Protein AF-A0A7K2WR22-F1 (afdb_monomer)

Solvent-accessible surface area (backbone atoms only — not comparable to full-atom values): 7997 Å² total; per-residue (Å²): 139,88,88,85,87,85,86,87,80,78,55,48,46,24,61,47,57,76,62,46,25,39,65,66,79,68,69,67,79,74,91,62,96,75,82,88,77,84,85,67,84,75,65,93,76,76,76,84,48,63,26,72,68,29,46,52,56,38,42,74,51,38,79,74,65,77,89,68,96,74,64,76,46,53,69,40,67,48,39,48,53,34,35,54,43,33,65,45,77,60,92,78,32,61,66,40,88,59,82,71,77,78,82,56,65,93,44,41,76,35,31,54,68,59,44,42,74,76,43,52,92,79,104

Structure (mmCIF, N/CA/C/O backbone):
data_AF-A0A7K2WR22-F1
#
_entry.id   AF-A0A7K2WR22-F1
#
loop_
_atom_site.group_PDB
_atom_site.id
_atom_site.type_symbol
_atom_site.label_atom_id
_atom_site.label_alt_id
_atom_site.label_comp_id
_atom_site.label_asym_id
_atom_site.label_entity_id
_atom_site.label_seq_id
_atom_site.pdbx_PDB_ins_code
_atom_site.Cartn_x
_atom_site.Cartn_y
_atom_site.Cartn_z
_atom_site.occupancy
_atom_site.B_iso_or_equiv
_atom_site.auth_seq_id
_atom_site.auth_comp_id
_atom_site.auth_asym_id
_atom_site.auth_atom_id
_atom_site.pdbx_PDB_model_num
ATOM 1 N N . MET A 1 1 ? -1.679 -14.094 30.855 1.00 82.75 1 MET A N 1
ATOM 2 C CA . MET A 1 1 ? -0.966 -14.090 29.561 1.00 82.75 1 MET A CA 1
ATOM 3 C C . MET A 1 1 ? -1.844 -13.345 28.574 1.00 82.75 1 MET A C 1
ATOM 5 O O . MET A 1 1 ? -2.971 -13.773 28.368 1.00 82.75 1 MET A O 1
ATOM 9 N N . THR A 1 2 ? -1.399 -12.196 28.070 1.00 90.94 2 THR A N 1
ATOM 10 C CA . THR A 1 2 ? -2.225 -11.336 27.206 1.00 90.94 2 THR A CA 1
ATOM 11 C C . THR A 1 2 ? -1.761 -11.487 25.764 1.00 90.94 2 THR A C 1
ATOM 13 O O . THR A 1 2 ? -0.568 -11.382 25.493 1.00 90.94 2 THR A O 1
ATOM 16 N N . THR A 1 3 ? -2.687 -11.747 24.845 1.00 93.81 3 THR A N 1
ATOM 17 C CA . THR A 1 3 ? -2.398 -11.837 23.409 1.00 93.81 3 THR A CA 1
ATOM 18 C C . THR A 1 3 ? -2.641 -10.487 22.746 1.00 93.81 3 THR A C 1
ATOM 20 O O . THR A 1 3 ? -3.702 -9.892 22.921 1.00 93.81 3 THR A O 1
ATOM 23 N N . THR A 1 4 ? -1.686 -10.037 21.936 1.00 93.06 4 THR A N 1
ATOM 24 C CA . THR A 1 4 ? -1.825 -8.844 21.091 1.00 93.06 4 THR A CA 1
ATOM 25 C C . THR A 1 4 ? -2.037 -9.274 19.645 1.00 93.06 4 THR A C 1
ATOM 27 O O . THR A 1 4 ? -1.298 -10.115 19.137 1.00 93.06 4 THR A O 1
ATOM 30 N N . ARG A 1 5 ? -3.038 -8.699 18.970 1.00 92.12 5 ARG A N 1
ATOM 31 C CA . ARG A 1 5 ? -3.281 -8.905 17.535 1.00 92.12 5 ARG A CA 1
ATOM 32 C C . ARG A 1 5 ? -2.786 -7.685 16.768 1.00 92.12 5 ARG A C 1
ATOM 34 O O . ARG A 1 5 ? -3.114 -6.562 17.137 1.00 92.12 5 ARG A O 1
ATOM 41 N N . VAL A 1 6 ? -2.026 -7.918 15.704 1.00 92.19 6 VAL A N 1
ATOM 42 C CA . VAL A 1 6 ? -1.542 -6.876 14.792 1.00 92.19 6 VAL A CA 1
ATOM 43 C C . VAL A 1 6 ? -2.121 -7.151 13.410 1.00 92.19 6 VAL A C 1
ATOM 45 O O . VAL A 1 6 ? -2.072 -8.288 12.945 1.00 92.19 6 VAL A O 1
ATOM 48 N N . LEU A 1 7 ? -2.675 -6.121 12.771 1.00 91.94 7 LEU A N 1
ATOM 49 C CA . LEU A 1 7 ? -3.121 -6.162 11.381 1.00 91.94 7 LEU A CA 1
ATOM 50 C C . LEU A 1 7 ? -2.245 -5.213 10.560 1.00 91.94 7 LEU A C 1
ATOM 52 O O . LEU A 1 7 ? -2.102 -4.045 10.915 1.00 91.94 7 LEU A O 1
ATOM 56 N N . LEU A 1 8 ? -1.669 -5.725 9.475 1.00 91.12 8 LEU A N 1
ATOM 57 C CA . LEU A 1 8 ? -0.901 -4.942 8.513 1.00 91.12 8 LEU A CA 1
ATOM 58 C C . LEU A 1 8 ? -1.744 -4.766 7.255 1.00 91.12 8 LEU A C 1
ATOM 60 O O . LEU A 1 8 ? -2.246 -5.744 6.705 1.00 91.12 8 LEU A O 1
ATOM 64 N N . ILE A 1 9 ? -1.904 -3.520 6.820 1.00 90.31 9 ILE A N 1
ATOM 65 C CA . ILE A 1 9 ? -2.706 -3.168 5.650 1.00 90.31 9 ILE A CA 1
ATOM 66 C C . ILE A 1 9 ? -1.783 -2.467 4.656 1.00 90.31 9 ILE A C 1
ATOM 68 O O . ILE A 1 9 ? -1.208 -1.423 4.965 1.00 90.31 9 ILE A O 1
ATOM 72 N N . ALA A 1 10 ? -1.621 -3.059 3.475 1.00 89.12 10 ALA A N 1
ATOM 73 C CA . ALA A 1 10 ? -0.930 -2.416 2.363 1.00 89.12 10 ALA A CA 1
ATOM 74 C C . ALA A 1 10 ? -1.781 -1.255 1.806 1.00 89.12 10 ALA A C 1
ATOM 76 O O . ALA A 1 10 ? -3.010 -1.307 1.904 1.00 89.12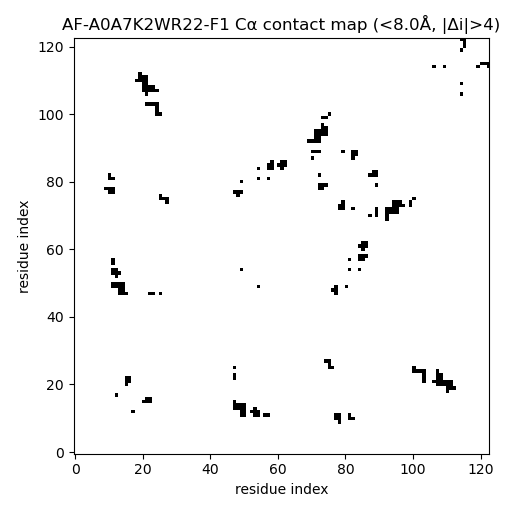 10 ALA A O 1
ATOM 77 N N . PRO A 1 11 ? -1.171 -0.208 1.216 1.00 89.12 11 PRO A N 1
ATOM 78 C CA . PRO A 1 11 ? -1.942 0.792 0.486 1.00 89.12 11 PRO A CA 1
ATOM 79 C C . PRO A 1 11 ? -2.717 0.132 -0.661 1.00 89.12 11 PRO A C 1
ATOM 81 O O . PRO A 1 11 ? -2.315 -0.915 -1.173 1.00 89.12 11 PRO A O 1
ATOM 84 N N . ALA A 1 12 ? -3.814 0.760 -1.082 1.00 92.56 12 ALA A N 1
ATOM 85 C CA . ALA A 1 12 ? -4.537 0.325 -2.266 1.00 92.56 12 ALA A CA 1
ATOM 86 C C . ALA A 1 12 ? -3.622 0.334 -3.506 1.00 92.56 12 ALA A C 1
ATOM 88 O O . ALA A 1 12 ? -2.580 0.997 -3.537 1.00 92.56 12 ALA A O 1
ATOM 89 N N . LEU A 1 13 ? -4.018 -0.415 -4.537 1.00 90.38 13 LEU A N 1
ATOM 90 C CA . LEU A 1 13 ? -3.286 -0.465 -5.801 1.00 90.38 13 LEU A CA 1
ATOM 91 C C . LEU A 1 13 ? -3.124 0.939 -6.396 1.00 90.38 13 LEU A C 1
ATOM 93 O O . LEU A 1 13 ? -4.054 1.741 -6.378 1.00 90.38 13 LEU A O 1
ATOM 97 N N . SER A 1 14 ? -1.948 1.208 -6.952 1.00 87.06 1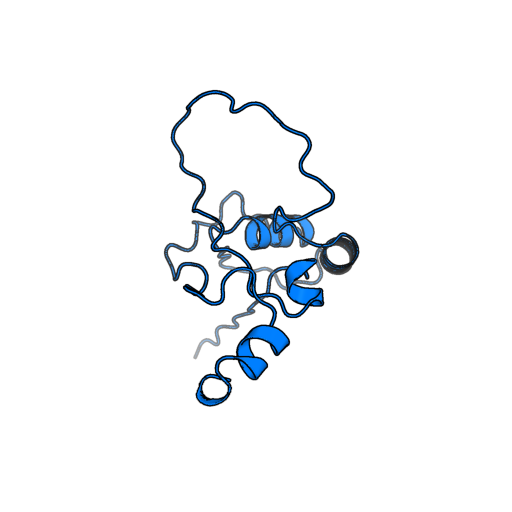4 SER A N 1
ATOM 98 C CA . SER A 1 14 ? -1.690 2.333 -7.852 1.00 87.06 14 SER A CA 1
ATOM 99 C C . SER A 1 14 ? -1.561 1.828 -9.288 1.00 87.06 14 SER A C 1
ATOM 101 O O . SER A 1 14 ? -1.375 0.628 -9.518 1.00 87.06 14 SER A O 1
ATOM 103 N N . THR A 1 15 ? -1.610 2.737 -10.261 1.00 86.06 15 THR A N 1
ATOM 104 C CA . THR A 1 15 ? -1.315 2.403 -11.664 1.00 86.06 15 THR A CA 1
ATOM 105 C C . THR A 1 15 ? 0.088 1.816 -11.803 1.00 86.06 15 THR A C 1
ATOM 107 O O . THR A 1 15 ? 0.245 0.743 -12.374 1.00 86.06 15 THR A O 1
ATOM 110 N N . ALA A 1 16 ? 1.085 2.444 -11.170 1.00 85.19 16 ALA A N 1
ATOM 111 C CA . ALA A 1 16 ? 2.457 1.943 -11.152 1.00 85.19 16 ALA A CA 1
ATOM 112 C C . ALA A 1 16 ? 2.541 0.506 -10.606 1.0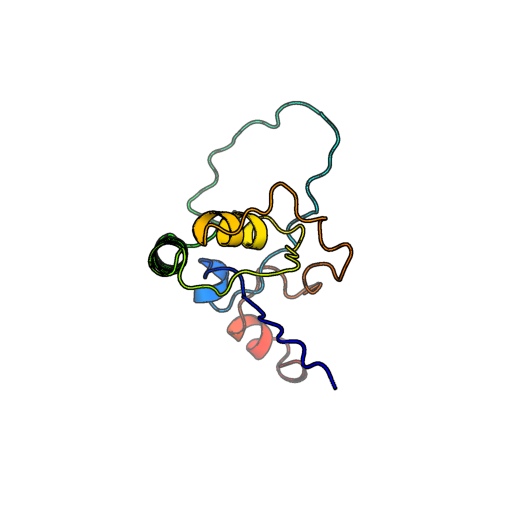0 85.19 16 ALA A C 1
ATOM 114 O O . ALA A 1 16 ? 3.171 -0.347 -11.219 1.00 85.19 16 ALA A O 1
ATOM 115 N N . LEU A 1 17 ? 1.849 0.196 -9.501 1.00 87.31 17 LEU A N 1
ATOM 116 C CA . LEU A 1 17 ? 1.867 -1.157 -8.942 1.00 87.31 17 LEU A CA 1
ATOM 117 C C . LEU A 1 17 ? 1.211 -2.184 -9.879 1.00 87.31 17 LEU A C 1
ATOM 119 O O . LEU A 1 17 ? 1.679 -3.317 -9.957 1.00 87.31 17 LEU A O 1
ATOM 123 N N . ARG A 1 18 ? 0.164 -1.797 -10.619 1.00 87.25 18 ARG A N 1
ATOM 124 C CA . ARG A 1 18 ? -0.461 -2.657 -11.637 1.00 87.25 18 ARG A CA 1
ATOM 125 C C . ARG A 1 18 ? 0.495 -2.989 -12.783 1.00 87.25 18 ARG A C 1
ATOM 127 O O . ARG A 1 18 ? 0.448 -4.096 -13.302 1.00 87.25 18 ARG A O 1
ATOM 134 N N . GLU A 1 19 ? 1.352 -2.049 -13.151 1.00 91.25 19 GLU A N 1
ATOM 135 C CA . GLU A 1 19 ? 2.384 -2.221 -14.179 1.00 91.25 19 GLU A CA 1
ATOM 136 C C . GLU A 1 19 ? 3.655 -2.907 -13.653 1.00 91.25 19 GLU A C 1
ATOM 138 O O . GLU A 1 19 ? 4.660 -2.950 -14.357 1.00 91.25 19 GLU A O 1
ATOM 143 N N . ALA A 1 20 ? 3.651 -3.393 -12.404 1.00 93.38 20 ALA A N 1
ATOM 144 C CA . ALA A 1 20 ? 4.847 -3.877 -11.713 1.00 93.38 20 ALA A CA 1
ATOM 145 C C . ALA A 1 20 ? 5.999 -2.852 -11.731 1.00 93.38 20 ALA A C 1
ATOM 147 O O . ALA A 1 20 ? 7.174 -3.207 -11.816 1.00 93.38 20 ALA A O 1
ATOM 148 N N . ARG A 1 21 ? 5.662 -1.562 -11.656 1.00 92.25 21 ARG A N 1
ATOM 149 C CA . ARG A 1 21 ? 6.606 -0.447 -11.664 1.00 92.25 21 ARG A CA 1
ATOM 150 C C . ARG A 1 21 ? 7.010 -0.067 -10.249 1.00 92.25 21 ARG A C 1
ATOM 152 O O . ARG A 1 21 ? 6.165 0.144 -9.373 1.00 92.25 21 ARG A O 1
ATOM 159 N N . PHE A 1 22 ? 8.311 0.080 -10.032 1.00 89.88 22 PHE A N 1
ATOM 160 C CA .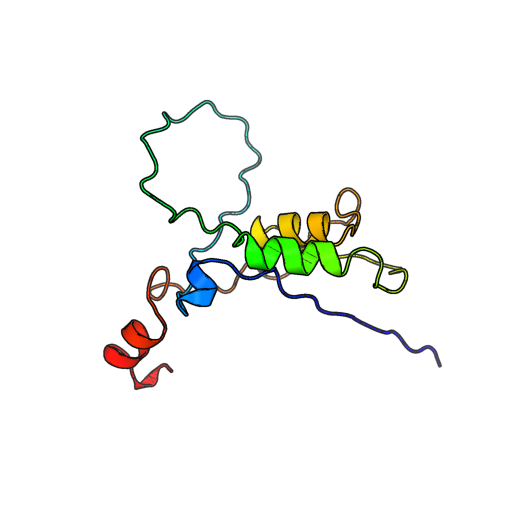 PHE A 1 22 ? 8.843 0.596 -8.781 1.00 89.88 22 PHE A CA 1
ATOM 161 C C . PHE A 1 22 ? 8.486 2.078 -8.657 1.00 89.88 22 PHE A C 1
ATOM 163 O O . PHE A 1 22 ? 8.983 2.924 -9.401 1.00 89.88 22 PHE A O 1
ATOM 170 N N . GLY A 1 23 ? 7.588 2.389 -7.721 1.00 78.75 23 GLY A N 1
ATOM 171 C CA . GLY A 1 23 ? 7.146 3.760 -7.486 1.00 78.75 23 GLY A CA 1
ATOM 172 C C . GLY A 1 23 ? 8.295 4.666 -7.049 1.00 78.75 23 GLY A C 1
ATOM 173 O O . GLY A 1 23 ? 9.217 4.232 -6.352 1.00 78.75 23 GLY A O 1
ATOM 174 N N . GLU A 1 24 ? 8.213 5.938 -7.424 1.00 71.69 24 GLU A N 1
ATOM 175 C CA . GLU A 1 24 ? 9.129 6.945 -6.904 1.00 71.69 24 GLU A CA 1
ATOM 176 C C . GLU A 1 24 ? 8.957 7.088 -5.389 1.00 71.69 24 GLU A C 1
ATOM 178 O O . GLU A 1 24 ? 7.884 6.834 -4.820 1.00 71.69 24 GLU A O 1
ATOM 183 N N . ALA A 1 25 ? 10.041 7.463 -4.711 1.00 63.38 25 ALA A N 1
ATOM 184 C CA . ALA A 1 25 ? 9.953 7.805 -3.305 1.00 63.38 25 ALA A CA 1
ATOM 185 C C . ALA A 1 25 ? 9.068 9.051 -3.181 1.00 63.38 25 ALA A C 1
ATOM 187 O O . ALA A 1 25 ? 9.500 10.154 -3.500 1.00 63.38 25 ALA A O 1
ATOM 188 N N . GLU A 1 26 ? 7.824 8.874 -2.727 1.00 62.47 26 GLU A N 1
ATOM 189 C CA . GLU A 1 26 ? 6.976 10.002 -2.353 1.00 62.47 26 GLU A CA 1
ATOM 190 C C . GLU A 1 26 ? 7.723 10.777 -1.265 1.00 62.47 26 GLU A C 1
ATOM 192 O O . GLU A 1 26 ? 7.914 10.272 -0.152 1.00 62.47 26 GLU A O 1
ATOM 197 N N . GLY A 1 27 ? 8.212 11.970 -1.612 1.00 51.00 27 GLY A N 1
ATOM 198 C CA . GLY A 1 27 ? 8.868 12.847 -0.657 1.00 51.00 27 GLY A CA 1
ATOM 199 C C . GLY A 1 27 ? 7.942 13.057 0.535 1.00 51.00 27 GLY A C 1
ATOM 200 O O . GLY A 1 27 ? 6.737 13.261 0.361 1.00 51.00 27 GLY A O 1
ATOM 201 N N . ALA A 1 28 ? 8.487 12.983 1.751 1.00 45.25 28 ALA A N 1
ATOM 202 C CA . ALA A 1 28 ? 7.765 13.460 2.921 1.00 45.25 28 ALA A CA 1
ATOM 203 C C . ALA A 1 28 ? 7.263 14.874 2.598 1.00 45.25 28 ALA A C 1
ATOM 205 O O . ALA A 1 28 ? 8.059 15.697 2.140 1.00 45.25 28 ALA A O 1
ATOM 206 N N . GLU A 1 29 ? 5.959 15.126 2.756 1.00 40.69 29 GLU A N 1
ATOM 207 C CA . GLU A 1 29 ? 5.390 16.461 2.557 1.00 40.69 29 GLU A CA 1
ATOM 208 C C . GLU A 1 29 ? 6.263 17.448 3.336 1.00 40.69 29 GLU A C 1
ATOM 210 O O . GLU A 1 29 ? 6.358 17.371 4.563 1.00 40.69 29 GLU A O 1
ATOM 215 N N . ARG A 1 30 ? 6.984 18.312 2.615 1.00 37.09 30 ARG A N 1
ATOM 216 C CA . ARG A 1 30 ? 7.810 19.342 3.230 1.00 37.09 30 ARG A CA 1
ATOM 217 C C . ARG A 1 30 ? 6.835 20.328 3.851 1.00 37.09 30 ARG A C 1
ATOM 219 O O . ARG A 1 30 ? 6.178 21.080 3.140 1.00 37.09 30 ARG A O 1
ATOM 226 N N . THR A 1 31 ? 6.685 20.263 5.168 1.00 36.84 31 THR A N 1
ATOM 227 C CA . THR A 1 31 ? 5.918 21.234 5.945 1.00 36.84 31 THR A CA 1
ATOM 228 C C . THR A 1 31 ? 6.703 22.535 6.006 1.00 36.84 31 THR A C 1
ATOM 230 O O . THR A 1 31 ? 7.248 22.862 7.047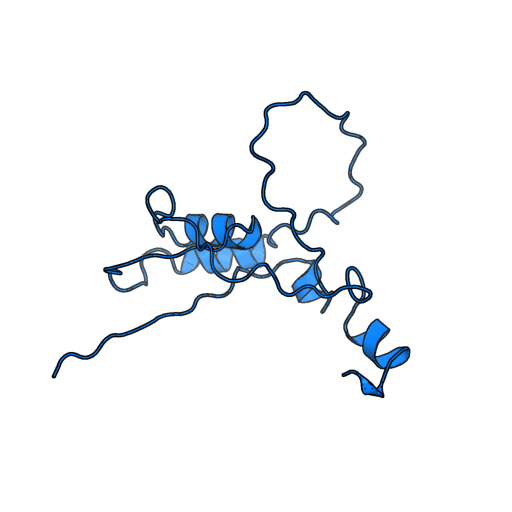 1.00 36.84 31 THR A O 1
ATOM 233 N N . ASP A 1 32 ? 6.798 23.241 4.888 1.00 35.59 32 ASP A N 1
ATOM 234 C CA . ASP A 1 32 ? 7.153 24.652 4.865 1.00 35.59 32 ASP A CA 1
ATOM 235 C C . ASP A 1 32 ? 6.308 25.316 3.785 1.00 35.59 32 ASP A C 1
ATOM 237 O O . ASP A 1 32 ? 6.288 24.895 2.627 1.00 35.59 32 ASP A O 1
ATOM 241 N N . GLY A 1 33 ? 5.544 26.327 4.198 1.00 39.81 33 GLY A N 1
ATOM 242 C CA . GLY A 1 33 ? 4.741 27.132 3.296 1.00 39.81 33 GLY A CA 1
ATOM 243 C C . GLY A 1 33 ? 5.646 27.882 2.325 1.00 39.81 33 GLY A C 1
ATOM 244 O O . GLY A 1 33 ? 6.343 28.805 2.728 1.00 39.81 33 GLY A O 1
ATOM 245 N N . ALA A 1 34 ? 5.616 27.498 1.052 1.00 33.19 34 ALA A N 1
ATOM 246 C CA . ALA A 1 34 ? 6.171 28.287 -0.039 1.00 33.19 34 ALA A CA 1
ATOM 247 C C . ALA A 1 34 ? 5.399 28.000 -1.338 1.00 33.19 34 ALA A C 1
ATOM 249 O O . ALA A 1 34 ? 5.478 26.926 -1.925 1.00 33.19 34 ALA A O 1
ATOM 250 N N . GLU A 1 35 ? 4.560 28.977 -1.666 1.00 31.39 35 GLU A N 1
ATOM 251 C CA . GLU A 1 35 ? 4.157 29.504 -2.973 1.00 31.39 35 GLU A CA 1
ATOM 252 C C . GLU A 1 35 ? 4.325 28.637 -4.243 1.00 31.39 35 GLU A C 1
ATOM 254 O O . GLU A 1 35 ? 5.418 28.287 -4.673 1.00 31.39 35 GLU A O 1
ATOM 259 N N . ARG A 1 36 ? 3.155 28.383 -4.854 1.00 41.81 36 ARG A N 1
ATOM 260 C CA . ARG A 1 36 ? 2.827 28.067 -6.260 1.00 41.81 36 ARG A CA 1
ATOM 261 C C . ARG A 1 36 ? 4.007 27.810 -7.212 1.00 41.81 36 ARG A C 1
ATOM 263 O O . ARG A 1 36 ? 4.666 28.743 -7.658 1.00 41.81 36 ARG A O 1
ATOM 270 N N . ALA A 1 37 ? 4.114 26.561 -7.665 1.00 32.62 37 ALA A N 1
ATOM 271 C CA . ALA A 1 37 ? 4.696 26.236 -8.962 1.00 32.62 37 ALA A CA 1
ATOM 272 C C . ALA A 1 37 ? 3.568 25.993 -9.977 1.00 32.62 37 ALA A C 1
ATOM 274 O O . ALA A 1 37 ? 2.627 25.241 -9.718 1.00 32.62 37 ALA A O 1
ATOM 275 N N . GLU A 1 38 ? 3.679 26.699 -11.096 1.00 34.34 38 GLU A N 1
ATOM 276 C CA . GLU A 1 38 ? 2.838 26.684 -12.289 1.00 34.34 38 GLU A CA 1
ATOM 277 C C . GLU A 1 38 ? 2.460 25.259 -12.730 1.00 34.34 38 GLU A C 1
ATOM 279 O O . GLU A 1 38 ? 3.322 24.418 -12.993 1.00 34.34 38 GLU A O 1
ATOM 284 N N . ALA A 1 39 ? 1.156 24.997 -12.827 1.00 35.75 39 ALA A N 1
ATOM 285 C CA . ALA A 1 39 ? 0.615 23.745 -13.335 1.00 35.75 39 ALA A CA 1
ATOM 286 C C . ALA A 1 39 ? 0.725 23.720 -14.867 1.00 35.75 39 ALA A C 1
ATOM 288 O O . ALA A 1 39 ? -0.180 24.154 -15.578 1.00 35.75 39 ALA A O 1
ATOM 289 N N . GLY A 1 40 ? 1.849 23.214 -15.375 1.00 32.62 40 GLY A N 1
ATOM 290 C CA . GLY A 1 40 ? 1.875 22.608 -16.703 1.00 32.62 40 GLY A CA 1
ATOM 291 C C . GLY A 1 40 ? 1.050 21.322 -16.675 1.00 32.62 40 GLY A C 1
ATOM 292 O O . GLY A 1 40 ? 1.143 20.576 -15.703 1.00 32.62 40 GLY A O 1
ATOM 293 N N . ASP A 1 41 ? 0.229 21.102 -17.705 1.00 35.06 41 ASP A N 1
ATOM 294 C CA . ASP A 1 41 ? -0.620 19.917 -17.880 1.00 35.06 41 ASP A CA 1
ATOM 295 C C . ASP A 1 41 ? 0.190 18.638 -17.599 1.00 35.06 41 ASP A C 1
ATOM 297 O O . ASP A 1 41 ? 1.086 18.302 -18.385 1.00 35.06 41 ASP A O 1
ATOM 301 N N . PRO A 1 42 ? -0.042 17.944 -16.466 1.00 41.44 42 PRO A N 1
ATOM 302 C CA . PRO A 1 42 ? 0.606 16.678 -16.224 1.00 41.44 42 PRO A CA 1
ATOM 303 C C . PRO A 1 42 ? -0.085 15.720 -17.183 1.00 41.44 42 PRO A C 1
ATOM 305 O O . PRO A 1 42 ? -1.209 15.280 -16.935 1.00 41.44 42 PRO A O 1
ATOM 308 N N . GLY A 1 43 ? 0.562 15.451 -18.319 1.00 35.12 43 GLY A N 1
ATOM 309 C CA . GLY A 1 43 ? 0.109 14.432 -19.260 1.00 35.12 43 GLY A CA 1
ATOM 310 C C . GLY A 1 43 ? -0.323 13.163 -18.508 1.00 35.12 43 GLY A C 1
ATOM 311 O O . GLY A 1 43 ? 0.135 12.925 -17.389 1.00 35.12 43 GLY A O 1
ATOM 312 N N . PRO A 1 44 ? -1.234 12.358 -19.073 1.00 35.84 44 PRO A N 1
ATOM 313 C CA . PRO A 1 44 ? -2.034 11.396 -18.323 1.00 35.84 44 PRO A CA 1
ATOM 314 C C . PRO A 1 44 ? -1.187 10.484 -17.416 1.00 35.84 44 PRO A C 1
ATOM 316 O O . PRO A 1 44 ? -0.605 9.508 -17.871 1.00 35.84 44 PRO A O 1
ATOM 319 N N . GLY A 1 45 ? -1.170 10.820 -16.120 1.00 44.84 45 GLY A N 1
ATOM 320 C CA . GLY A 1 45 ? -0.875 9.955 -14.977 1.00 44.84 45 GLY A CA 1
ATOM 321 C C . GLY A 1 45 ? 0.558 9.439 -14.814 1.00 44.84 45 GLY A C 1
ATOM 322 O O . GLY A 1 45 ? 0.816 8.275 -15.100 1.00 44.84 45 GLY A O 1
ATOM 323 N N . VAL A 1 46 ? 1.443 10.226 -14.192 1.00 45.91 46 VAL A N 1
ATOM 324 C CA . VAL A 1 46 ? 2.638 9.690 -13.491 1.00 45.91 46 VAL A CA 1
ATOM 325 C C . VAL A 1 46 ? 2.777 10.165 -12.044 1.00 45.91 46 VAL A C 1
ATOM 327 O O . VAL A 1 46 ? 3.616 9.652 -11.305 1.00 45.91 46 VAL A O 1
ATOM 330 N N . ASP A 1 47 ? 1.893 11.049 -11.578 1.00 48.62 47 ASP A N 1
ATOM 331 C CA . ASP A 1 47 ? 1.729 11.296 -10.150 1.00 48.62 47 ASP A CA 1
ATOM 332 C C . ASP A 1 47 ? 1.263 9.978 -9.525 1.00 48.62 47 ASP A C 1
ATOM 334 O O . ASP A 1 47 ? 0.147 9.544 -9.805 1.00 48.62 47 ASP A O 1
ATOM 338 N N . GLY A 1 48 ? 2.116 9.325 -8.728 1.00 54.84 48 GLY A N 1
ATOM 339 C CA . GLY A 1 48 ? 1.933 8.007 -8.097 1.00 54.84 48 GLY A CA 1
ATOM 340 C C . GLY A 1 48 ? 0.742 7.871 -7.133 1.00 54.84 48 GLY A C 1
ATOM 341 O O . GLY A 1 48 ? 0.875 7.337 -6.034 1.00 54.84 48 GLY A O 1
ATOM 342 N N . GLY A 1 49 ? -0.432 8.352 -7.529 1.00 73.75 49 GLY A N 1
ATOM 343 C CA . GLY A 1 49 ? -1.702 8.224 -6.848 1.00 73.75 49 GLY A CA 1
ATOM 344 C C . GLY A 1 49 ? -2.264 6.809 -6.912 1.00 73.75 49 GLY A C 1
ATOM 345 O O . GLY A 1 49 ? -1.835 5.946 -7.682 1.00 73.75 49 GLY A O 1
ATOM 346 N N . LEU A 1 50 ? -3.249 6.578 -6.048 1.00 84.44 50 LEU A N 1
ATOM 347 C CA . LEU A 1 50 ? -3.996 5.330 -6.014 1.00 84.44 50 LEU A CA 1
ATOM 348 C C . LEU A 1 50 ? -4.874 5.212 -7.257 1.00 84.44 50 LEU A C 1
ATOM 350 O O . LEU A 1 50 ? -5.470 6.186 -7.714 1.00 84.44 50 LEU A O 1
ATOM 354 N N . ASP A 1 51 ? -4.982 3.996 -7.764 1.00 88.69 51 ASP A N 1
ATOM 355 C CA . ASP A 1 51 ? -5.874 3.669 -8.856 1.00 88.69 51 ASP A CA 1
ATOM 356 C C . ASP A 1 51 ? -7.347 3.703 -8.390 1.00 88.69 51 ASP A C 1
ATOM 358 O O . ASP A 1 51 ? -7.651 3.234 -7.286 1.00 88.69 51 ASP A O 1
ATOM 362 N N . PRO A 1 52 ? -8.295 4.183 -9.221 1.00 89.12 52 PRO A N 1
ATOM 363 C CA . PRO A 1 52 ? -9.703 4.273 -8.836 1.00 89.12 52 PRO A CA 1
ATOM 364 C C . PRO A 1 52 ? -10.353 2.937 -8.456 1.00 89.12 52 PRO A C 1
ATOM 366 O O . PRO A 1 52 ? -11.233 2.915 -7.598 1.00 89.12 52 PRO A O 1
ATOM 369 N N . VAL A 1 53 ? -9.965 1.820 -9.085 1.00 90.88 53 VAL A N 1
ATOM 370 C CA . VAL A 1 53 ? -10.463 0.484 -8.713 1.00 90.88 53 VAL A CA 1
ATOM 371 C C . VAL A 1 53 ? -9.941 0.115 -7.330 1.00 90.88 53 VAL A C 1
ATOM 373 O O . VAL A 1 53 ? -10.726 -0.311 -6.485 1.00 90.88 53 VAL A O 1
ATOM 376 N N . GLY A 1 54 ? -8.645 0.330 -7.084 1.00 90.69 54 GLY A N 1
ATOM 377 C CA . GLY A 1 54 ? -8.027 0.088 -5.780 1.00 90.69 54 GLY A CA 1
ATOM 378 C C . GLY A 1 54 ? -8.684 0.904 -4.665 1.00 90.69 54 GLY A C 1
ATOM 379 O O . GLY A 1 54 ? -8.951 0.380 -3.584 1.00 90.69 54 GLY A O 1
ATOM 380 N N . LEU A 1 55 ? -9.010 2.169 -4.937 1.00 91.56 55 LEU A N 1
ATOM 381 C CA . LEU A 1 55 ? -9.696 3.027 -3.974 1.00 91.56 55 LEU A CA 1
ATOM 382 C C . LEU A 1 55 ? -11.111 2.521 -3.663 1.00 91.56 55 LEU A C 1
ATOM 384 O O . LEU A 1 55 ? -11.454 2.373 -2.493 1.00 91.56 55 LEU A O 1
ATOM 388 N N . ARG A 1 56 ? -11.896 2.159 -4.688 1.00 92.75 56 ARG A N 1
ATOM 389 C CA . ARG A 1 56 ? -13.234 1.571 -4.491 1.00 92.75 56 ARG A CA 1
ATOM 390 C C . ARG A 1 56 ? -13.190 0.274 -3.686 1.00 92.75 56 ARG A C 1
ATOM 392 O O . ARG A 1 56 ? -14.073 0.026 -2.874 1.00 92.75 56 ARG A O 1
ATOM 399 N N . GLN A 1 57 ? -12.168 -0.558 -3.895 1.00 91.81 57 GLN A N 1
ATOM 400 C CA . GLN A 1 57 ? -11.971 -1.781 -3.112 1.00 91.81 57 GLN A CA 1
ATOM 401 C C . GLN A 1 57 ? -11.700 -1.472 -1.634 1.00 91.81 57 GLN A C 1
ATOM 403 O O . GLN A 1 57 ? -12.238 -2.157 -0.768 1.00 91.81 57 GLN A O 1
ATOM 408 N N . ALA A 1 58 ? -10.911 -0.433 -1.340 1.00 92.88 58 ALA A N 1
ATOM 409 C CA . ALA A 1 58 ? -10.685 0.016 0.032 1.00 92.88 58 ALA A CA 1
ATOM 410 C C . ALA A 1 58 ? -11.980 0.547 0.673 1.00 92.88 58 ALA A C 1
ATOM 412 O O . ALA A 1 58 ? -12.315 0.170 1.793 1.00 92.88 58 ALA A O 1
ATOM 413 N N . GLU A 1 59 ? -12.749 1.364 -0.046 1.00 92.69 59 GLU A N 1
ATOM 414 C CA . GLU A 1 59 ? -14.035 1.884 0.436 1.00 92.69 59 GLU A CA 1
ATOM 415 C C . GLU A 1 59 ? -15.052 0.766 0.705 1.00 92.69 59 GLU A C 1
ATOM 417 O O . GLU A 1 59 ? -15.773 0.811 1.699 1.00 92.69 59 GLU A O 1
ATOM 422 N N . ALA A 1 60 ? -15.078 -0.273 -0.134 1.00 93.81 60 ALA A N 1
ATOM 423 C CA . ALA A 1 60 ? -16.014 -1.389 -0.006 1.00 93.81 60 ALA A CA 1
ATOM 424 C C . ALA A 1 60 ? -15.835 -2.212 1.283 1.00 93.81 60 ALA A C 1
ATOM 426 O O . ALA A 1 60 ? -16.770 -2.886 1.707 1.00 93.81 60 ALA A O 1
ATOM 427 N N . VAL A 1 61 ? -14.653 -2.164 1.907 1.00 92.50 61 VAL A N 1
ATOM 428 C CA . VAL A 1 61 ? -14.359 -2.862 3.173 1.00 92.50 61 VAL A CA 1
ATOM 429 C C . VAL A 1 61 ? -14.280 -1.914 4.370 1.00 92.50 61 VAL A C 1
ATOM 431 O O . VAL A 1 61 ? -13.863 -2.316 5.462 1.00 92.50 61 VAL A O 1
ATOM 434 N N . ARG A 1 62 ? -14.688 -0.653 4.192 1.00 86.94 62 ARG A N 1
ATOM 435 C CA . ARG A 1 62 ? -14.828 0.316 5.281 1.00 86.94 62 ARG A CA 1
ATOM 436 C C . ARG A 1 62 ? -15.636 -0.301 6.426 1.00 86.94 62 ARG A C 1
ATOM 438 O O . ARG A 1 62 ? -16.567 -1.067 6.202 1.00 86.94 62 ARG A O 1
ATOM 445 N N . GLU A 1 63 ? -15.224 -0.015 7.661 1.00 73.31 63 GLU A N 1
ATOM 446 C CA . GLU A 1 63 ? -15.871 -0.502 8.897 1.00 73.31 63 GLU A CA 1
ATOM 447 C C . GLU A 1 63 ? -15.836 -2.031 9.129 1.00 73.31 63 GLU A C 1
ATOM 449 O O . GLU A 1 63 ? -16.309 -2.501 10.160 1.00 73.31 63 GLU A O 1
ATOM 454 N N . SER A 1 64 ? -15.184 -2.815 8.260 1.00 82.00 64 SER A N 1
ATOM 455 C CA . SER A 1 64 ? -14.996 -4.268 8.459 1.00 82.00 64 SER A CA 1
ATOM 456 C C . SER A 1 64 ? -13.871 -4.615 9.447 1.00 82.00 64 SER A C 1
ATOM 458 O O . SER A 1 64 ? -13.592 -5.786 9.712 1.00 82.00 64 SER A O 1
ATOM 460 N N . PHE A 1 65 ? -13.185 -3.605 9.985 1.00 80.44 65 PHE A N 1
ATOM 461 C CA . PHE A 1 65 ? -12.017 -3.784 10.837 1.00 80.44 65 PHE A CA 1
ATOM 462 C C . PHE A 1 65 ? -12.405 -3.864 12.318 1.00 80.44 65 PHE A C 1
ATOM 464 O O . PHE A 1 65 ? -13.220 -3.066 12.789 1.00 80.44 65 PHE A O 1
ATOM 471 N N . PRO A 1 66 ? -11.782 -4.766 13.099 1.00 82.19 66 PRO A N 1
ATOM 472 C CA . PRO A 1 66 ? -11.883 -4.717 14.551 1.00 82.19 66 PRO A CA 1
ATOM 473 C C . PRO A 1 66 ? -11.454 -3.344 15.076 1.00 82.19 66 PRO A C 1
ATOM 475 O O . PRO A 1 66 ? -10.535 -2.726 14.534 1.00 82.19 66 PRO A O 1
ATOM 478 N N . ARG A 1 67 ? -12.065 -2.888 16.175 1.00 82.44 67 ARG A N 1
ATOM 479 C CA . ARG A 1 67 ? -11.630 -1.655 16.844 1.00 82.44 67 ARG A CA 1
ATOM 480 C C . ARG A 1 67 ? -10.161 -1.776 17.251 1.00 82.44 67 ARG A C 1
ATOM 482 O O . ARG A 1 67 ? -9.808 -2.619 18.076 1.00 82.44 67 ARG A O 1
ATOM 489 N N . ALA A 1 68 ? -9.319 -0.926 16.674 1.00 83.56 68 ALA A N 1
ATOM 490 C CA . ALA A 1 68 ? -7.902 -0.874 16.989 1.00 83.56 68 ALA A CA 1
ATOM 491 C C . ALA A 1 68 ? -7.675 -0.020 18.243 1.00 83.56 68 ALA A C 1
ATOM 493 O O . ALA A 1 68 ? -8.150 1.109 18.332 1.00 83.56 68 ALA A O 1
ATOM 494 N N . SER A 1 69 ? -6.920 -0.546 19.208 1.00 85.62 69 SER A N 1
ATOM 495 C CA . SER A 1 69 ? -6.470 0.219 20.379 1.00 85.62 69 SER A CA 1
ATOM 496 C C . SER A 1 69 ? -5.326 1.183 20.048 1.00 85.62 69 SER A C 1
ATOM 498 O O . SER A 1 69 ? -5.093 2.135 20.790 1.00 85.62 69 SER A O 1
ATOM 500 N N . ARG A 1 70 ? -4.605 0.939 18.945 1.00 85.88 70 ARG A N 1
ATOM 501 C CA . ARG A 1 70 ? -3.582 1.823 18.374 1.00 85.88 70 ARG A CA 1
ATOM 502 C C . ARG A 1 70 ? -3.635 1.754 16.852 1.00 85.88 70 ARG A C 1
ATOM 504 O O . ARG A 1 70 ? -3.724 0.660 16.297 1.00 85.88 70 ARG A O 1
ATOM 511 N N . LEU A 1 71 ? -3.538 2.911 16.205 1.00 87.38 71 LEU A N 1
ATOM 512 C CA . LEU A 1 71 ? -3.469 3.052 14.755 1.00 87.38 71 LEU A CA 1
ATOM 513 C C . LEU A 1 71 ? -2.164 3.752 14.382 1.00 87.38 71 LEU A C 1
ATOM 515 O O . LEU A 1 71 ? -1.728 4.678 15.061 1.00 87.38 71 LEU A O 1
ATOM 519 N N . TYR A 1 72 ? -1.565 3.296 13.291 1.00 86.75 72 TYR A N 1
ATOM 520 C CA . TYR A 1 72 ? -0.303 3.787 12.773 1.00 86.75 72 TYR A CA 1
ATOM 521 C C . TYR A 1 72 ? -0.407 3.876 11.254 1.00 86.75 72 TYR A C 1
ATOM 523 O O . TYR A 1 72 ? -0.816 2.910 10.610 1.00 86.75 72 TYR A O 1
ATOM 531 N N . VAL A 1 73 ? -0.044 5.022 10.680 1.00 85.38 73 VAL A N 1
ATOM 532 C CA . VAL A 1 73 ? -0.101 5.245 9.230 1.00 85.38 73 VAL A CA 1
ATOM 533 C C . VAL A 1 73 ? 1.235 5.813 8.764 1.00 85.38 73 VAL A C 1
ATOM 535 O O . VAL A 1 73 ? 1.804 6.702 9.398 1.00 85.38 73 VAL A O 1
ATOM 538 N N . SER A 1 74 ? 1.756 5.267 7.664 1.00 81.88 74 SER A N 1
ATOM 539 C CA . SER A 1 74 ? 2.957 5.790 7.003 1.00 81.88 74 SER A CA 1
ATOM 540 C C . SER A 1 74 ? 2.739 7.238 6.549 1.00 81.88 74 SER A C 1
ATOM 542 O O . SER A 1 74 ? 1.644 7.614 6.132 1.00 81.88 74 SER A O 1
ATOM 544 N N . SER A 1 75 ? 3.806 8.036 6.563 1.00 78.25 75 SER A N 1
ATOM 545 C CA . SER A 1 75 ? 3.825 9.417 6.065 1.00 78.25 75 SER A CA 1
ATOM 546 C C . SER A 1 75 ? 3.770 9.539 4.532 1.00 78.25 75 SER A C 1
ATOM 548 O O . SER A 1 75 ? 3.859 10.646 4.004 1.00 78.25 75 SER A O 1
ATOM 550 N N . THR A 1 76 ? 3.579 8.443 3.800 1.00 79.75 76 THR A N 1
ATOM 551 C CA . THR A 1 76 ? 3.365 8.459 2.343 1.00 79.75 76 THR A CA 1
ATOM 552 C C . THR A 1 76 ? 1.913 8.807 1.992 1.00 79.75 76 THR A C 1
ATOM 554 O O . THR A 1 76 ? 0.975 8.468 2.727 1.00 79.75 76 THR A O 1
ATOM 557 N N . ARG A 1 77 ? 1.700 9.488 0.859 1.00 82.94 77 ARG A N 1
ATOM 558 C CA . ARG A 1 77 ? 0.373 9.948 0.413 1.00 82.94 77 ARG A CA 1
ATOM 559 C C . ARG A 1 77 ? -0.532 8.756 0.119 1.00 82.94 77 ARG A C 1
ATOM 561 O O . ARG A 1 77 ? -1.671 8.739 0.585 1.00 82.94 77 ARG A O 1
ATOM 568 N N . ARG A 1 78 ? -0.023 7.725 -0.565 1.00 86.25 78 ARG A N 1
ATOM 569 C CA . ARG A 1 78 ? -0.783 6.492 -0.861 1.00 86.25 78 ARG A CA 1
ATOM 570 C C . ARG A 1 78 ? -1.331 5.803 0.395 1.00 86.25 78 ARG A C 1
ATOM 572 O O . ARG A 1 78 ? -2.486 5.372 0.413 1.00 86.25 78 ARG A O 1
ATOM 579 N N . CYS A 1 79 ? -0.548 5.760 1.475 1.00 87.62 79 CYS A N 1
ATOM 580 C CA . CYS A 1 79 ? -0.972 5.160 2.739 1.00 87.62 79 CYS A CA 1
ATOM 581 C C . CYS A 1 79 ? -2.020 6.020 3.455 1.00 87.62 79 CYS A C 1
ATOM 583 O O . CYS A 1 79 ? -3.036 5.483 3.891 1.00 87.62 79 CYS A O 1
ATOM 585 N N . ARG A 1 80 ? -1.835 7.349 3.520 1.00 86.19 80 ARG A N 1
ATOM 586 C CA . ARG A 1 80 ? -2.840 8.259 4.105 1.00 86.19 80 ARG A CA 1
ATOM 587 C C . ARG A 1 80 ? -4.171 8.215 3.360 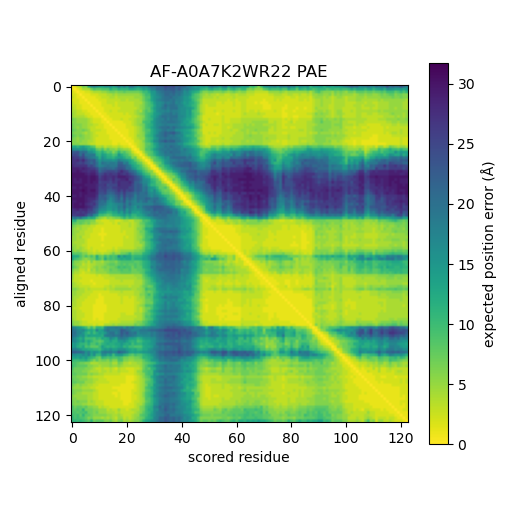1.00 86.19 80 ARG A C 1
ATOM 589 O O . ARG A 1 80 ? -5.220 8.153 3.997 1.00 86.19 80 ARG A O 1
ATOM 596 N N . THR A 1 81 ? -4.141 8.232 2.029 1.00 89.06 81 THR A N 1
ATOM 597 C CA . THR A 1 81 ? -5.362 8.174 1.215 1.00 89.06 81 THR A CA 1
ATOM 598 C C . THR A 1 81 ? -6.085 6.841 1.403 1.00 89.06 81 THR A C 1
ATOM 600 O O . THR A 1 81 ? -7.294 6.840 1.617 1.00 89.06 81 THR A O 1
ATOM 603 N N . THR A 1 82 ? -5.353 5.720 1.432 1.00 90.94 82 THR A N 1
ATOM 604 C CA . THR A 1 82 ? -5.949 4.400 1.706 1.00 90.94 82 THR A CA 1
ATOM 605 C C . THR A 1 82 ? -6.566 4.345 3.107 1.00 90.94 82 THR A C 1
ATOM 607 O O . THR A 1 82 ? -7.700 3.904 3.254 1.00 90.94 82 THR A O 1
ATOM 610 N N . ALA A 1 83 ? -5.873 4.841 4.140 1.00 90.00 83 ALA A N 1
ATOM 611 C CA . ALA A 1 83 ? -6.398 4.859 5.509 1.00 90.00 83 ALA A CA 1
ATOM 612 C C . ALA A 1 83 ? -7.717 5.647 5.619 1.00 90.00 83 ALA A C 1
ATOM 614 O O . ALA A 1 83 ? -8.663 5.173 6.248 1.00 90.00 83 ALA A O 1
ATOM 615 N N . ARG A 1 84 ? -7.810 6.803 4.945 1.00 89.19 84 ARG A N 1
ATOM 616 C CA . ARG A 1 84 ? -9.050 7.595 4.865 1.00 89.19 84 ARG A CA 1
ATOM 617 C C . ARG A 1 84 ? -10.179 6.823 4.181 1.00 89.19 84 ARG A C 1
ATOM 619 O O . ARG A 1 84 ? -11.287 6.800 4.710 1.00 89.19 84 ARG A O 1
ATOM 626 N N . ALA A 1 85 ? -9.895 6.162 3.058 1.00 91.75 85 ALA A N 1
ATOM 627 C CA . ALA A 1 85 ? -10.874 5.352 2.329 1.00 91.75 85 ALA A CA 1
ATOM 628 C C . ALA A 1 85 ? -11.4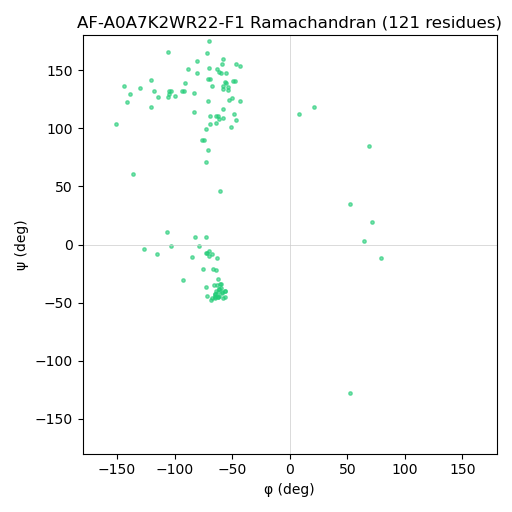13 4.181 3.171 1.00 91.75 85 ALA A C 1
ATOM 630 O O . ALA A 1 85 ? -12.610 3.907 3.170 1.00 91.75 85 ALA A O 1
ATOM 631 N N . LEU A 1 86 ? -10.549 3.555 3.974 1.00 92.00 86 LEU A N 1
ATOM 632 C CA . LEU A 1 86 ? -10.924 2.492 4.914 1.00 92.00 86 LEU A CA 1
ATOM 633 C C . LEU A 1 86 ? -11.721 3.002 6.131 1.00 92.00 86 LEU A C 1
ATOM 635 O O . LEU A 1 86 ? -12.190 2.197 6.936 1.00 92.00 86 LEU A O 1
ATOM 639 N N . GLY A 1 87 ? -11.868 4.322 6.295 1.00 89.44 87 GLY A N 1
ATOM 640 C CA . GLY A 1 87 ? -12.500 4.935 7.465 1.00 89.44 87 GLY A CA 1
ATOM 641 C C . GLY A 1 87 ? -11.661 4.844 8.742 1.00 89.44 87 GLY A C 1
ATOM 642 O O . GLY A 1 87 ? -12.203 4.970 9.837 1.00 89.44 87 GLY A O 1
ATOM 643 N N . LEU A 1 88 ? -10.353 4.611 8.623 1.00 87.31 88 LEU A N 1
ATOM 644 C CA . LEU A 1 88 ? -9.437 4.599 9.758 1.00 87.31 88 LEU A CA 1
ATOM 645 C C . LEU A 1 88 ? -9.039 6.048 10.057 1.00 87.31 88 LEU A C 1
ATOM 647 O O . LEU A 1 88 ? -8.404 6.700 9.225 1.00 87.31 88 LEU A O 1
ATOM 651 N N . ASP A 1 89 ? -9.444 6.560 11.223 1.00 70.44 89 ASP A N 1
ATOM 652 C CA . ASP A 1 89 ? -9.253 7.963 11.606 1.00 70.44 89 ASP A CA 1
ATOM 653 C C . ASP A 1 89 ? -7.773 8.273 11.892 1.00 70.44 89 ASP A C 1
ATOM 655 O O . ASP A 1 89 ? -7.281 8.264 13.021 1.00 70.44 89 ASP A O 1
ATOM 659 N N . ALA A 1 90 ? -7.031 8.501 10.812 1.00 60.00 90 ALA A N 1
ATOM 660 C CA . ALA A 1 90 ? -5.610 8.806 10.829 1.00 60.00 90 ALA A CA 1
ATOM 661 C C . ALA A 1 90 ? -5.309 10.226 11.342 1.00 60.00 90 ALA A C 1
ATOM 663 O O . ALA A 1 90 ? -4.140 10.555 11.518 1.00 60.00 90 ALA A O 1
ATOM 664 N N . GLY A 1 91 ? -6.327 11.071 11.568 1.00 57.41 91 GLY A N 1
ATOM 665 C CA . GLY A 1 91 ? -6.147 12.469 11.976 1.00 57.41 91 GLY A CA 1
ATOM 666 C C . GLY A 1 91 ? -5.548 12.637 13.375 1.00 57.41 91 GLY A C 1
ATOM 667 O O . GLY A 1 91 ? -4.961 13.674 13.669 1.00 57.41 91 GLY A O 1
ATOM 668 N N . THR A 1 92 ? -5.655 11.609 14.219 1.00 54.50 92 THR A N 1
ATOM 669 C CA . THR A 1 92 ? -5.094 11.583 15.582 1.00 54.50 92 THR A CA 1
ATOM 670 C C . THR A 1 92 ? -4.006 10.528 15.768 1.00 5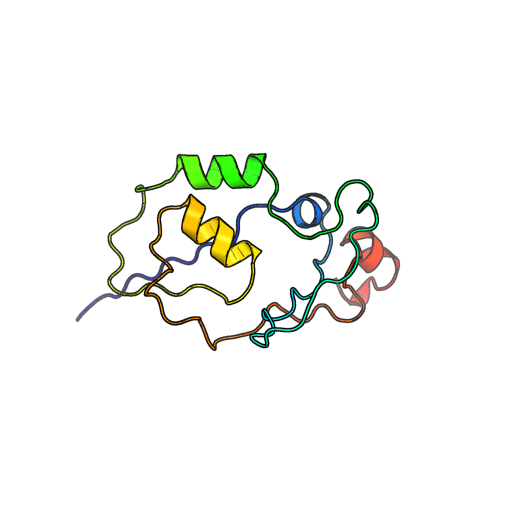4.50 92 THR A C 1
ATOM 672 O O . THR A 1 92 ? -3.336 10.506 16.802 1.00 54.50 92 THR A O 1
ATOM 675 N N . ALA A 1 93 ? -3.802 9.659 14.773 1.00 62.75 93 ALA A N 1
ATOM 676 C CA . ALA A 1 93 ? -2.741 8.669 14.811 1.00 62.75 93 ALA A CA 1
ATOM 677 C C . ALA A 1 93 ? -1.389 9.383 14.648 1.00 62.75 93 ALA A C 1
ATOM 679 O O . ALA A 1 93 ? -1.193 10.080 13.648 1.00 62.75 93 ALA A O 1
ATOM 680 N N . PRO A 1 94 ? -0.438 9.223 15.586 1.00 61.56 94 PRO A N 1
ATOM 681 C CA . PRO A 1 94 ? 0.896 9.760 15.385 1.00 61.56 94 PRO A CA 1
ATOM 682 C C . PRO A 1 94 ? 1.473 9.152 14.097 1.00 61.56 94 PRO A C 1
ATOM 684 O O . PRO A 1 94 ? 1.345 7.935 13.893 1.00 61.56 94 PRO A O 1
ATOM 687 N N . PRO A 1 95 ? 2.076 9.966 13.210 1.00 64.06 95 PRO A N 1
ATOM 688 C CA . PRO A 1 95 ? 2.696 9.437 12.009 1.00 64.06 95 PRO A CA 1
ATOM 689 C C . PRO A 1 95 ? 3.715 8.380 12.419 1.00 64.06 95 PRO A C 1
ATOM 691 O O . PRO A 1 95 ? 4.443 8.548 13.401 1.00 64.06 95 PRO A O 1
ATOM 694 N N . LEU A 1 96 ? 3.771 7.278 11.671 1.00 70.75 96 LEU A N 1
ATOM 695 C CA . LEU A 1 96 ? 4.883 6.357 11.833 1.00 70.75 96 LEU A CA 1
ATOM 696 C C . LEU A 1 96 ? 6.165 7.111 11.480 1.00 70.75 96 LEU A C 1
ATOM 698 O O . LEU A 1 96 ? 6.433 7.366 10.312 1.00 70.75 96 LEU A O 1
ATOM 702 N N . THR A 1 97 ? 6.969 7.413 12.497 1.00 63.31 97 THR A N 1
ATOM 703 C CA . THR A 1 97 ? 8.381 7.798 12.344 1.00 63.31 97 THR A CA 1
ATOM 704 C C . THR A 1 97 ? 9.240 6.602 11.898 1.00 63.31 97 THR A C 1
ATOM 706 O O . THR A 1 97 ? 10.433 6.749 11.652 1.00 63.31 97 THR A O 1
ATOM 709 N N . GLY A 1 98 ? 8.631 5.408 11.829 1.00 63.91 98 GLY A N 1
ATOM 710 C CA . GLY A 1 98 ? 9.187 4.177 11.265 1.00 63.91 98 GLY A CA 1
ATOM 711 C C . GLY A 1 98 ? 9.318 4.218 9.736 1.00 63.91 98 GLY A C 1
ATOM 712 O O . GLY A 1 98 ? 8.923 5.198 9.109 1.00 63.91 98 GLY A O 1
ATOM 713 N N . PRO A 1 99 ? 9.914 3.174 9.135 1.00 56.91 99 PRO A N 1
ATOM 714 C CA . PRO A 1 99 ? 10.798 3.314 7.986 1.00 56.91 99 PRO A CA 1
ATOM 715 C C . PRO A 1 99 ? 10.128 3.991 6.792 1.00 56.91 99 PRO A C 1
ATOM 717 O O . PRO A 1 99 ? 8.994 3.676 6.421 1.00 56.91 99 PRO A O 1
ATOM 720 N N . ALA A 1 100 ? 10.884 4.911 6.190 1.00 66.25 100 ALA A N 1
ATOM 721 C CA . ALA 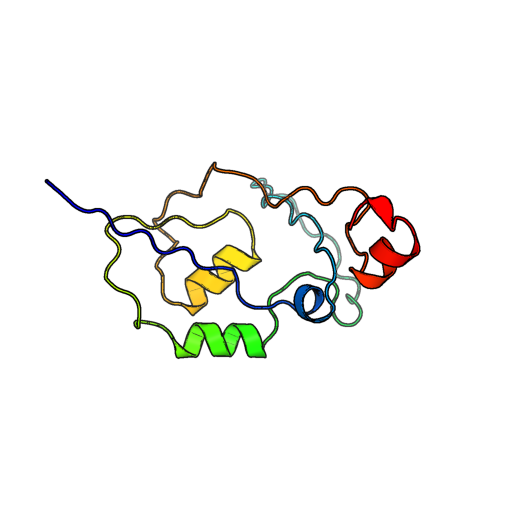A 1 100 ? 10.583 5.515 4.902 1.00 66.25 100 ALA A CA 1
ATOM 722 C C . ALA A 1 100 ? 10.195 4.436 3.872 1.00 66.25 100 ALA A C 1
ATOM 724 O O . ALA A 1 100 ? 10.609 3.277 4.015 1.00 66.25 100 ALA A O 1
ATOM 725 N N . PRO A 1 101 ? 9.420 4.786 2.825 1.00 72.69 101 PRO A N 1
ATOM 726 C CA . PRO A 1 101 ? 9.216 3.867 1.712 1.00 72.69 101 PRO A CA 1
ATOM 727 C C . PRO A 1 101 ? 10.564 3.303 1.259 1.00 72.69 101 PRO A C 1
ATOM 729 O O . PRO A 1 101 ? 11.568 4.018 1.253 1.00 72.69 101 PRO A O 1
ATOM 732 N N . CYS A 1 102 ? 10.585 2.015 0.913 1.00 79.88 102 CYS A N 1
ATOM 733 C CA . CYS A 1 102 ? 11.813 1.353 0.506 1.00 79.88 102 CYS A CA 1
ATOM 734 C C . CYS A 1 102 ? 12.486 2.156 -0.616 1.00 79.88 102 CYS A C 1
ATOM 736 O O . CYS A 1 102 ? 11.868 2.460 -1.640 1.00 79.88 102 CYS A O 1
ATOM 738 N N . ALA A 1 103 ? 13.746 2.526 -0.396 1.00 83.38 103 ALA A N 1
ATOM 739 C CA . ALA A 1 103 ? 14.509 3.329 -1.334 1.00 83.38 103 ALA A CA 1
ATOM 740 C C . ALA A 1 103 ? 14.925 2.460 -2.526 1.00 83.38 103 ALA A C 1
ATOM 742 O O . ALA A 1 103 ? 15.986 1.846 -2.518 1.00 83.38 103 ALA A O 1
ATOM 743 N N . MET A 1 104 ? 14.077 2.423 -3.556 1.00 87.75 104 MET A N 1
ATOM 744 C CA . MET A 1 104 ? 14.311 1.638 -4.779 1.00 87.75 104 MET A CA 1
ATOM 745 C C . MET A 1 104 ? 15.493 2.154 -5.620 1.00 87.75 104 MET A C 1
ATOM 747 O O . MET A 1 104 ? 15.908 1.502 -6.572 1.00 87.75 104 MET A O 1
ATOM 751 N N . GLY A 1 105 ? 16.057 3.318 -5.272 1.00 89.50 105 GLY A N 1
ATOM 752 C CA . GLY A 1 105 ? 17.249 3.874 -5.912 1.00 89.50 105 GLY A CA 1
ATOM 753 C C . GLY A 1 105 ? 17.104 3.949 -7.431 1.00 89.50 105 GLY A C 1
ATOM 754 O O . GLY A 1 105 ? 16.109 4.456 -7.939 1.00 89.50 105 GLY A O 1
ATOM 755 N N . ARG A 1 106 ? 18.080 3.394 -8.154 1.00 90.69 106 ARG A N 1
ATOM 756 C CA . ARG A 1 106 ? 18.109 3.370 -9.627 1.00 90.69 106 ARG A CA 1
ATOM 757 C C . ARG A 1 106 ? 16.965 2.584 -10.285 1.00 90.69 106 ARG A C 1
ATOM 759 O O . ARG A 1 106 ? 16.811 2.664 -11.498 1.00 90.69 106 ARG A O 1
ATOM 766 N N . TRP A 1 107 ? 16.195 1.801 -9.527 1.00 93.06 107 TRP A N 1
ATOM 767 C CA . TRP A 1 107 ? 15.026 1.094 -10.058 1.00 93.06 107 TRP A CA 1
ATOM 768 C C . TRP A 1 107 ? 13.765 1.953 -10.075 1.00 93.06 107 TRP A C 1
ATOM 770 O O . TRP A 1 107 ? 12.785 1.553 -10.692 1.00 93.06 107 TRP A O 1
ATOM 780 N N . GLN A 1 108 ? 13.768 3.125 -9.431 1.00 90.19 108 GLN A N 1
ATOM 781 C CA . GLN A 1 108 ? 12.622 4.037 -9.446 1.00 90.19 108 GLN A CA 1
ATOM 782 C C . GLN A 1 108 ? 12.185 4.354 -10.880 1.00 90.19 108 GLN A C 1
ATOM 784 O O . GLN A 1 108 ? 13.010 4.621 -11.752 1.00 90.19 108 GLN A O 1
ATOM 789 N N . GLY A 1 109 ? 10.877 4.276 -11.120 1.00 89.88 109 GLY A N 1
ATOM 790 C CA . GLY A 1 109 ? 10.278 4.495 -12.433 1.00 89.88 109 GLY A CA 1
ATOM 791 C C . GLY A 1 109 ? 10.387 3.306 -13.389 1.00 89.88 109 GLY A C 1
ATOM 792 O O . GLY A 1 109 ? 9.673 3.296 -14.388 1.00 89.88 109 GLY A O 1
ATOM 793 N N . ARG A 1 110 ? 11.194 2.281 -13.087 1.00 93.62 110 ARG A N 1
ATOM 794 C CA . ARG A 1 110 ? 11.360 1.092 -13.935 1.00 93.62 110 ARG A CA 1
ATOM 795 C C . ARG A 1 110 ? 10.335 0.013 -13.605 1.00 93.62 110 ARG A C 1
ATOM 797 O O . ARG A 1 110 ? 9.872 -0.085 -12.466 1.00 93.62 110 ARG A O 1
ATOM 804 N N . THR A 1 111 ? 9.975 -0.799 -14.591 1.00 95.19 111 THR A N 1
ATOM 805 C CA . THR A 1 111 ? 9.181 -2.018 -14.372 1.00 95.19 111 THR A CA 1
ATOM 806 C C . THR A 1 111 ? 10.056 -3.166 -13.880 1.00 95.19 111 THR A C 1
ATOM 808 O O . THR A 1 111 ? 11.272 -3.177 -14.086 1.00 95.19 111 THR A O 1
ATOM 811 N N . LEU A 1 112 ? 9.437 -4.153 -13.232 1.00 95.12 112 LEU A N 1
ATOM 812 C CA . LEU A 1 112 ? 10.116 -5.384 -12.834 1.00 95.12 112 LEU A CA 1
ATOM 813 C C . LEU A 1 112 ? 10.750 -6.087 -14.042 1.00 95.12 112 LEU A C 1
ATOM 815 O O . LEU A 1 112 ? 11.890 -6.530 -13.944 1.00 95.12 112 LEU A O 1
ATOM 819 N N . ASP A 1 113 ? 10.059 -6.110 -15.184 1.00 97.12 113 ASP A N 1
ATOM 820 C CA . ASP A 1 113 ? 10.570 -6.697 -16.427 1.00 97.12 113 ASP A CA 1
ATOM 821 C C . ASP A 1 113 ? 11.795 -5.939 -16.958 1.00 97.12 113 ASP A C 1
ATOM 823 O O . ASP A 1 113 ? 12.785 -6.553 -17.354 1.00 97.12 113 ASP A O 1
ATOM 827 N N . GLU A 1 114 ? 11.777 -4.601 -16.925 1.00 96.56 114 GLU A N 1
ATOM 828 C CA . GLU A 1 114 ? 12.932 -3.785 -17.317 1.00 96.56 114 GLU A CA 1
ATOM 829 C C . GLU A 1 114 ? 14.146 -4.048 -16.420 1.00 96.56 114 GLU A C 1
ATOM 831 O O . GLU A 1 114 ? 15.270 -4.099 -16.922 1.00 96.56 114 GLU A O 1
ATOM 836 N N . VAL A 1 115 ? 13.940 -4.188 -15.106 1.00 97.25 115 VAL A N 1
ATOM 837 C CA . VAL A 1 115 ? 15.018 -4.497 -14.154 1.00 97.25 115 VAL A CA 1
ATOM 838 C C . VAL A 1 115 ? 15.540 -5.912 -14.382 1.00 97.25 115 VAL A C 1
ATOM 840 O O . VAL A 1 115 ? 16.748 -6.079 -14.526 1.00 97.25 115 VAL A O 1
ATOM 843 N N . ALA A 1 116 ? 14.658 -6.905 -14.511 1.00 96.88 116 ALA A N 1
ATOM 844 C CA . ALA A 1 116 ? 15.037 -8.293 -14.769 1.00 96.88 116 ALA A CA 1
ATOM 845 C C . ALA A 1 116 ? 15.813 -8.456 -16.088 1.00 96.88 116 ALA A C 1
ATOM 847 O O . ALA A 1 116 ? 16.722 -9.278 -16.172 1.00 96.88 116 ALA A O 1
ATOM 848 N N . ALA A 1 117 ? 15.497 -7.655 -17.112 1.00 97.50 117 ALA A N 1
ATOM 849 C CA . ALA A 1 117 ? 16.204 -7.679 -18.389 1.00 97.50 117 ALA A CA 1
ATOM 850 C C . ALA A 1 117 ? 17.612 -7.059 -18.323 1.00 97.50 117 ALA A C 1
ATOM 852 O O . ALA A 1 117 ? 18.515 -7.528 -19.014 1.00 97.50 117 ALA A O 1
ATOM 853 N N . SER A 1 118 ? 17.809 -5.996 -17.535 1.00 96.88 118 SER A N 1
ATOM 854 C CA . SER A 1 118 ? 19.102 -5.295 -17.466 1.00 96.88 118 SER A CA 1
ATOM 855 C C . SER A 1 118 ? 20.029 -5.787 -16.356 1.00 96.88 118 SER A C 1
ATOM 857 O O . SER A 1 118 ? 21.239 -5.636 -16.468 1.00 96.88 118 SER A O 1
ATOM 859 N N . GLU A 1 119 ? 19.450 -6.260 -15.254 1.00 95.50 119 GLU A N 1
ATOM 860 C CA . GLU A 1 119 ? 20.117 -6.606 -13.993 1.00 95.50 119 GLU A CA 1
ATOM 861 C C . GLU A 1 119 ? 19.553 -7.948 -13.469 1.00 95.50 119 GLU A C 1
ATOM 863 O O . GLU A 1 119 ? 18.943 -7.989 -12.397 1.00 95.50 119 GLU A O 1
ATOM 868 N N . PRO A 1 120 ? 19.682 -9.053 -14.232 1.00 92.12 120 PRO A N 1
ATOM 869 C CA . PRO A 1 120 ? 19.030 -10.327 -13.916 1.00 92.12 120 PRO A CA 1
ATOM 870 C C . PRO A 1 120 ? 19.488 -10.939 -12.587 1.00 92.12 120 PRO A C 1
ATOM 872 O O . PRO A 1 120 ? 18.719 -11.631 -11.934 1.00 92.12 120 PRO A O 1
ATOM 875 N N . GLU A 1 121 ? 20.725 -10.689 -12.162 1.00 95.31 121 GLU A N 1
ATOM 876 C CA . GLU A 1 121 ? 21.271 -11.169 -10.890 1.00 95.31 121 GLU A CA 1
ATOM 877 C C . GLU A 1 121 ? 20.669 -10.487 -9.653 1.00 95.31 121 GLU A C 1
ATOM 879 O O . GLU A 1 121 ? 20.945 -10.905 -8.527 1.00 95.31 121 GLU A O 1
ATOM 884 N N . ALA A 1 122 ? 19.889 -9.423 -9.850 1.00 89.25 122 ALA A N 1
ATOM 885 C CA . ALA A 1 122 ? 19.331 -8.619 -8.775 1.00 89.25 122 ALA A CA 1
ATOM 886 C C . ALA A 1 122 ? 17.839 -8.891 -8.494 1.00 89.25 122 ALA A C 1
ATOM 888 O O . ALA A 1 122 ? 17.295 -8.270 -7.577 1.00 89.25 122 ALA A O 1
ATOM 889 N N . VAL A 1 123 ? 17.189 -9.795 -9.242 1.00 84.88 123 VAL A N 1
ATOM 890 C CA . VAL A 1 123 ? 15.754 -10.143 -9.126 1.00 84.88 123 VAL A CA 1
ATOM 891 C C . VAL A 1 123 ? 15.553 -11.567 -8.618 1.00 84.88 123 VAL A C 1
ATOM 893 O O . VAL A 1 123 ? 16.282 -12.475 -9.072 1.00 84.88 123 VAL A O 1
#

Sequence (123 aa):
MTTTRVLLIAPALSTALREARFGEAEGAERTDGAERAEAGDPGPGVDGGLDPVGLRQAEAVRESFPRASRLYVSSTRRCRTTARALGLDAGTAPPLTGPAPCAMGRWQGRTLDEVAASEPEAV

Radius of gyration: 17.14 Å; Cα contacts (8 Å, |Δi|>4): 134; chains: 1; bounding box: 37×44×49 Å

Secondary structure (DSSP, 8-state):
---------PPPPBHHHHTTB----------------------SS-S-PBPHHHHHHHHHTTT-SPPPSS--EESSHHHHHHHHHTT--TTSSPEE-SPPSP--GGGTT-BHHHHHHH-GGG-

pLDDT: mean 76.81, std 20.0, range [31.39, 97.5]

Nearest PDB structures (foldseek):
  4qih-assembly1_B  TM=7.999E-01  e=1.736E-03  Mycobacterium tuberculosis H37Rv
  2rfl-assembly7_G  TM=5.587E-01  e=1.841E-01  Agrobacterium fabrum str. C58

Mean predicted aligned error: 9.77 Å

Foldseek 3Di:
DDDDDDDDDDFFAWPCVVQQAAADQQPQPPPDDDDDDDDDPPPPDPPREHDPVRLVVLLVCAPVDDDDPADEFASHPSRVSSCVSNVNCCVPHDYPPDDGDPCPDPRHGPHPVRCCVPPVVVD